Protein AF-A0A535C9W7-F1 (afdb_monomer_lite)

Secondary structure (DSSP, 8-state):
---------S---S-SS-TTTS-GGGGT-----HHHHHHHHHHHHHHHHH---TTTSTT----S----S-----TT-HHHHHHHHHHHHHHHHHHHHT-SSGGGS-SSHHHHHHHHHHHHHHHHHHHHHH-------------

Structure (mmCIF, N/CA/C/O backbone):
data_AF-A0A535C9W7-F1
#
_entry.id   AF-A0A535C9W7-F1
#
loop_
_atom_site.group_PDB
_atom_site.id
_atom_site.type_symbol
_atom_site.label_atom_id
_atom_site.label_alt_id
_atom_site.label_comp_id
_atom_site.label_asym_id
_atom_site.label_entity_id
_atom_site.label_seq_id
_atom_site.pdbx_PDB_ins_code
_atom_site.Cartn_x
_atom_site.Cartn_y
_atom_site.Cartn_z
_atom_site.occupancy
_atom_site.B_iso_or_equiv
_atom_site.auth_seq_id
_atom_site.auth_comp_id
_atom_site.auth_asym_id
_atom_site.auth_atom_id
_atom_site.pdbx_PDB_model_num
ATOM 1 N N . ILE A 1 1 ? -18.326 10.996 2.387 1.00 37.66 1 ILE A N 1
ATOM 2 C CA . ILE A 1 1 ? -19.501 10.390 3.067 1.00 37.66 1 ILE A CA 1
ATOM 3 C C . ILE A 1 1 ? -19.443 10.809 4.534 1.00 37.66 1 ILE A C 1
ATOM 5 O O . ILE A 1 1 ? -18.446 10.509 5.173 1.00 37.66 1 ILE A O 1
ATOM 9 N N . ALA A 1 2 ? -20.440 11.536 5.045 1.00 30.97 2 ALA A N 1
ATOM 10 C CA . ALA A 1 2 ? -20.542 11.925 6.459 1.00 30.97 2 ALA A CA 1
ATOM 11 C C . ALA A 1 2 ? -21.648 11.094 7.135 1.00 30.97 2 ALA A C 1
ATOM 13 O O . ALA A 1 2 ? -22.688 10.872 6.514 1.00 30.97 2 ALA A O 1
ATOM 14 N N . ARG A 1 3 ? -21.437 10.594 8.365 1.00 50.47 3 ARG A N 1
ATOM 15 C CA . ARG A 1 3 ? -22.425 9.761 9.085 1.00 50.47 3 ARG A CA 1
ATOM 16 C C . ARG A 1 3 ? -23.034 10.507 10.274 1.00 50.47 3 ARG A C 1
ATOM 18 O O . ARG A 1 3 ? -22.319 11.121 11.058 1.00 50.47 3 ARG A O 1
ATOM 25 N N . TYR A 1 4 ? -24.358 10.394 10.393 1.00 42.66 4 TYR A N 1
ATOM 26 C CA . TYR A 1 4 ? -25.166 10.838 11.531 1.00 42.66 4 TYR A CA 1
ATOM 27 C C . TYR A 1 4 ? -24.961 9.923 12.749 1.00 42.66 4 TYR A C 1
ATOM 29 O O . TYR A 1 4 ? -24.987 8.699 12.624 1.00 42.66 4 TYR A O 1
ATOM 37 N N . PHE A 1 5 ? -24.799 10.534 13.923 1.00 46.47 5 PHE A N 1
ATOM 38 C CA . PHE A 1 5 ? -24.665 9.874 15.223 1.00 46.47 5 PHE A CA 1
ATOM 39 C C . PHE A 1 5 ? -26.041 9.493 15.802 1.00 46.47 5 PHE A C 1
ATOM 41 O O . PHE A 1 5 ? -26.980 10.284 15.719 1.00 46.47 5 PHE A O 1
ATOM 48 N N . LYS A 1 6 ? -26.160 8.304 16.414 1.00 39.62 6 LYS A N 1
ATOM 49 C CA . LYS A 1 6 ? -27.340 7.877 17.188 1.00 39.62 6 LYS A CA 1
ATOM 50 C C . LYS A 1 6 ? -26.924 7.556 18.634 1.00 39.62 6 LYS A C 1
ATOM 52 O O . LYS A 1 6 ? -26.119 6.650 18.825 1.00 39.62 6 LYS A O 1
ATOM 57 N N . PRO A 1 7 ? -27.448 8.259 19.652 1.00 38.94 7 PRO A N 1
ATOM 58 C CA . PRO A 1 7 ? -27.140 7.972 21.052 1.00 38.94 7 PRO A CA 1
ATOM 59 C C . PRO A 1 7 ? -27.985 6.802 21.586 1.00 38.94 7 PRO A C 1
ATOM 61 O O . PRO A 1 7 ? -29.189 6.757 21.341 1.00 38.94 7 PRO A O 1
ATOM 64 N N . GLY A 1 8 ? -27.372 5.884 22.349 1.00 44.59 8 GLY A N 1
ATOM 65 C CA . GLY A 1 8 ? -28.099 4.907 23.182 1.00 44.59 8 GLY A CA 1
ATOM 66 C C . GLY A 1 8 ? -27.735 3.423 23.036 1.00 44.59 8 GLY A C 1
ATOM 67 O O . GLY A 1 8 ? -28.338 2.602 23.719 1.00 44.59 8 GLY A O 1
ATOM 68 N N . GLN A 1 9 ? -26.765 3.047 22.200 1.00 46.19 9 GLN A N 1
ATOM 69 C CA . GLN A 1 9 ? -26.314 1.654 22.074 1.00 46.19 9 GLN A CA 1
ATOM 70 C C . GLN A 1 9 ? -24.987 1.447 22.817 1.00 46.19 9 GLN A C 1
ATOM 72 O O . GLN A 1 9 ? -23.969 2.042 22.472 1.00 46.19 9 GLN A O 1
ATOM 77 N N . ALA A 1 10 ? -24.991 0.604 23.855 1.00 45.53 10 ALA A N 1
ATOM 78 C CA . ALA A 1 10 ? -23.822 0.343 24.706 1.00 45.53 10 ALA A CA 1
ATOM 79 C C . ALA A 1 10 ? -22.752 -0.554 24.046 1.00 45.53 10 ALA A C 1
ATOM 81 O O . ALA A 1 10 ? -21.660 -0.700 24.591 1.00 45.53 10 ALA A O 1
ATOM 82 N N . LYS A 1 11 ? -23.039 -1.127 22.869 1.00 44.16 11 LYS A N 1
ATOM 83 C CA . LYS A 1 11 ? -22.068 -1.752 21.959 1.00 44.16 11 LYS A CA 1
ATOM 84 C C . LYS A 1 11 ? -22.559 -1.587 20.525 1.00 44.16 11 LYS A C 1
ATOM 86 O O . LYS A 1 11 ? -23.370 -2.371 20.048 1.00 44.16 11 LYS A O 1
ATOM 91 N N . ASP A 1 12 ? -22.042 -0.564 19.863 1.00 37.88 12 ASP A N 1
ATOM 92 C CA . ASP A 1 12 ? -22.335 -0.237 18.469 1.00 37.88 12 ASP A CA 1
ATOM 93 C C . ASP A 1 12 ? -21.010 -0.229 17.702 1.00 37.88 12 ASP A C 1
ATOM 95 O O . ASP A 1 12 ? -20.447 0.812 17.372 1.00 37.88 12 ASP A O 1
ATOM 99 N N . THR A 1 13 ? -20.390 -1.399 17.542 1.00 42.81 13 THR A N 1
ATOM 100 C CA . THR A 1 13 ? -19.204 -1.528 16.685 1.00 42.81 13 THR A CA 1
ATOM 101 C C . THR A 1 13 ? -19.072 -2.966 16.195 1.00 42.81 13 THR A C 1
ATOM 103 O O . THR A 1 13 ? -18.255 -3.744 16.677 1.00 42.81 13 THR A O 1
ATOM 106 N N . VAL A 1 14 ? -19.855 -3.332 15.175 1.00 44.25 14 VAL A N 1
ATOM 107 C CA . VAL A 1 14 ? -19.260 -4.162 14.115 1.00 44.25 14 VAL A CA 1
ATOM 108 C C . VAL A 1 14 ? -18.004 -3.396 13.715 1.00 44.25 14 VAL A C 1
ATOM 110 O O . VAL A 1 14 ? -18.140 -2.214 13.396 1.00 44.25 14 VAL A O 1
ATOM 113 N N . ALA A 1 15 ? -16.821 -3.998 13.878 1.00 51.19 15 ALA A N 1
ATOM 114 C CA . ALA A 1 15 ? -15.526 -3.363 13.632 1.00 51.19 15 ALA A CA 1
ATOM 115 C C . ALA A 1 15 ? -15.647 -2.400 12.442 1.00 51.19 15 ALA A C 1
ATOM 117 O O . ALA A 1 15 ? -15.982 -2.820 11.337 1.00 51.19 15 ALA A O 1
ATOM 118 N N . LEU A 1 16 ? -15.533 -1.096 12.711 1.00 53.59 16 LEU A N 1
ATOM 119 C CA . LEU A 1 16 ? -15.812 -0.015 11.763 1.00 53.59 16 LEU A CA 1
ATOM 120 C C . LEU A 1 16 ? -14.664 0.033 10.739 1.00 53.59 16 LEU A C 1
ATOM 122 O O . LEU A 1 16 ? -13.817 0.917 10.769 1.00 53.59 16 LEU A O 1
ATOM 126 N N . GLY A 1 17 ? -14.595 -0.972 9.870 1.00 61.47 17 GLY A N 1
ATOM 127 C CA . GLY A 1 17 ? -13.542 -1.151 8.882 1.00 61.47 17 GLY A CA 1
ATOM 128 C C . GLY A 1 17 ? -13.731 -2.440 8.085 1.00 61.47 17 GLY A C 1
ATOM 129 O O . GLY A 1 17 ? -14.261 -3.422 8.599 1.00 61.47 17 GLY A O 1
ATOM 130 N N . SER A 1 18 ? -13.303 -2.443 6.822 1.00 74.31 18 SER A N 1
ATOM 131 C CA . SER A 1 18 ? -13.196 -3.676 6.035 1.00 74.31 18 SER A CA 1
ATOM 132 C C . SER A 1 18 ? -12.061 -4.527 6.630 1.00 74.31 18 SER A C 1
ATOM 134 O O . SER A 1 18 ? -10.926 -4.035 6.669 1.00 74.31 18 SER A O 1
ATOM 136 N N . PRO A 1 19 ? -12.324 -5.752 7.134 1.00 84.25 19 PRO A N 1
ATOM 137 C CA . PRO A 1 19 ? -11.310 -6.579 7.787 1.00 84.25 19 PRO A CA 1
ATOM 138 C C . PRO A 1 19 ? -10.058 -6.737 6.922 1.00 84.25 19 PRO A C 1
ATOM 140 O O . PRO A 1 19 ? -10.162 -6.937 5.718 1.00 84.25 19 PRO A O 1
ATOM 143 N N . GLY A 1 20 ? -8.876 -6.581 7.518 1.00 89.94 20 GLY A N 1
ATOM 144 C CA . GLY A 1 20 ? -7.590 -6.642 6.808 1.00 89.94 20 GLY A CA 1
ATOM 145 C C . GLY A 1 20 ? -7.228 -5.418 5.954 1.00 89.94 20 GLY A C 1
ATOM 146 O O . GLY A 1 20 ? -6.045 -5.184 5.731 1.00 89.94 20 GLY A O 1
ATOM 147 N N . TYR A 1 21 ? -8.202 -4.603 5.537 1.00 94.06 21 TYR A N 1
ATOM 148 C CA . TYR A 1 21 ? -7.952 -3.319 4.868 1.00 94.06 21 TYR A CA 1
ATOM 149 C C . TYR A 1 21 ? -7.822 -2.166 5.861 1.00 94.06 21 TYR A C 1
ATOM 151 O O . TYR A 1 21 ? -7.000 -1.280 5.664 1.00 94.06 21 TYR A O 1
ATOM 159 N N . ALA A 1 22 ? -8.630 -2.162 6.923 1.00 92.00 22 ALA A N 1
ATOM 160 C CA . ALA A 1 22 ? -8.541 -1.139 7.957 1.00 92.00 22 ALA A CA 1
ATOM 161 C C . ALA A 1 22 ? -7.234 -1.272 8.748 1.00 92.00 22 ALA A C 1
ATOM 163 O O . ALA A 1 22 ? -6.801 -2.383 9.073 1.00 92.00 22 ALA A O 1
ATOM 164 N N . ALA A 1 23 ? -6.636 -0.135 9.098 1.00 92.25 23 ALA A N 1
ATOM 165 C CA . ALA A 1 23 ? -5.413 -0.097 9.881 1.00 92.25 23 ALA A CA 1
ATOM 166 C C . ALA A 1 23 ? -5.647 -0.650 11.303 1.00 92.25 23 ALA A C 1
ATOM 168 O O . ALA A 1 23 ? -6.727 -0.447 11.866 1.00 92.25 23 ALA A O 1
ATOM 169 N N . PRO A 1 24 ? -4.656 -1.318 11.924 1.00 90.69 24 PRO A N 1
ATOM 170 C CA . PRO A 1 24 ? -4.806 -1.963 13.233 1.00 90.69 24 PRO A CA 1
ATOM 171 C C . PRO A 1 24 ? -5.343 -1.035 14.332 1.00 90.69 24 PRO A C 1
ATOM 173 O O . PRO A 1 24 ? -6.165 -1.438 15.154 1.00 90.69 24 PRO A O 1
ATOM 176 N N . GLU A 1 25 ? -4.925 0.230 14.335 1.00 88.12 25 GLU A N 1
ATOM 177 C CA . GLU A 1 25 ? -5.359 1.226 15.314 1.00 88.12 25 GLU A CA 1
ATOM 178 C C . GLU A 1 25 ? -6.857 1.578 15.221 1.00 88.12 25 GLU A C 1
ATOM 180 O O . GLU A 1 25 ? -7.450 2.002 16.218 1.00 88.12 25 GLU A O 1
ATOM 185 N N . GLN A 1 26 ? -7.492 1.347 14.066 1.00 85.31 26 GLN A N 1
ATOM 186 C CA .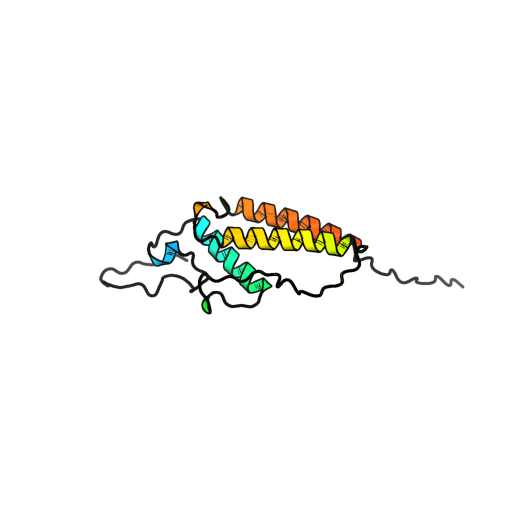 GLN A 1 26 ? -8.916 1.627 13.841 1.00 85.31 26 GLN A CA 1
ATOM 187 C C . GLN A 1 26 ? -9.841 0.602 14.516 1.00 85.31 26 GLN A C 1
ATOM 189 O O . GLN A 1 26 ? -11.0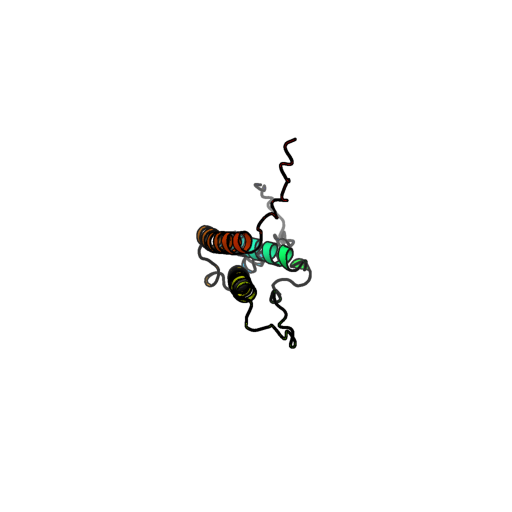28 0.868 14.689 1.00 85.31 26 GLN A O 1
ATOM 194 N N . TYR A 1 27 ? -9.313 -0.547 14.956 1.00 80.69 27 TYR A N 1
ATOM 195 C CA . TYR A 1 27 ? -10.093 -1.579 15.653 1.00 80.69 27 TYR A CA 1
ATOM 196 C C . TYR A 1 27 ? -10.363 -1.246 17.130 1.00 80.69 27 TYR A C 1
ATOM 198 O O . TYR A 1 27 ? -11.174 -1.918 17.763 1.00 80.69 27 TYR A O 1
ATOM 206 N N . GLY A 1 28 ? -9.708 -0.219 17.690 1.00 71.31 28 GLY A N 1
ATOM 207 C CA . GLY A 1 28 ? -9.890 0.200 19.088 1.00 71.31 28 GLY A CA 1
ATOM 208 C C . GLY A 1 28 ? -10.219 1.682 19.286 1.00 71.31 28 GLY A C 1
ATOM 209 O O . GLY A 1 28 ? -10.804 2.042 20.306 1.00 71.31 28 GLY A O 1
ATOM 210 N N . LYS A 1 29 ? -9.856 2.557 18.338 1.00 62.22 29 LYS A N 1
ATOM 211 C CA . LYS A 1 29 ? -10.141 3.999 18.394 1.00 62.22 29 LYS A CA 1
ATOM 212 C C . LYS A 1 29 ? -10.678 4.477 17.046 1.00 62.22 29 LYS A C 1
ATOM 214 O O . LYS A 1 29 ? -10.096 4.199 16.007 1.00 62.22 29 LYS A O 1
ATOM 219 N N . ALA A 1 30 ? -11.769 5.240 17.069 1.00 55.97 30 ALA A N 1
ATOM 220 C CA . ALA A 1 30 ? -12.481 5.683 15.866 1.00 55.97 30 ALA A CA 1
ATOM 221 C C . ALA A 1 30 ? -11.823 6.862 15.119 1.00 55.97 30 ALA A C 1
ATOM 223 O O . ALA A 1 30 ? -12.385 7.350 14.140 1.00 55.97 30 ALA A O 1
ATOM 224 N N . GLN A 1 31 ? -10.675 7.372 15.577 1.00 61.97 31 GLN A N 1
ATOM 225 C CA . GLN A 1 31 ? -10.065 8.544 14.954 1.00 61.97 31 GLN A CA 1
ATOM 226 C C . GLN A 1 31 ? -9.156 8.127 13.794 1.00 61.97 31 GLN A C 1
ATOM 228 O O . GLN A 1 31 ? -8.052 7.624 13.995 1.00 61.97 31 GLN A O 1
ATOM 233 N N . THR A 1 32 ? -9.637 8.354 12.573 1.00 66.06 32 THR A N 1
ATOM 234 C CA . THR A 1 32 ? -8.873 8.147 11.341 1.00 66.06 32 THR A CA 1
ATOM 235 C C . THR A 1 32 ? -7.697 9.117 11.286 1.00 66.06 32 THR A C 1
ATOM 237 O O . THR A 1 32 ? -7.859 10.323 11.479 1.00 66.06 32 THR A O 1
ATOM 240 N N . THR A 1 33 ? -6.507 8.586 11.019 1.00 83.25 33 THR A N 1
ATOM 241 C CA . THR A 1 33 ? -5.298 9.378 10.777 1.00 83.25 33 THR A CA 1
ATOM 242 C C . THR A 1 33 ? -4.904 9.259 9.304 1.00 83.25 33 THR A C 1
ATOM 244 O O . THR A 1 33 ? -5.198 8.232 8.692 1.00 83.25 33 THR A O 1
ATOM 247 N N . PRO A 1 34 ? -4.174 10.231 8.726 1.00 90.75 34 PRO A N 1
ATOM 248 C CA . PRO A 1 34 ? -3.646 10.096 7.365 1.00 90.75 34 PRO A CA 1
ATOM 249 C C . PRO A 1 34 ? -2.825 8.812 7.149 1.00 90.75 34 PRO A C 1
ATOM 251 O O . PRO A 1 34 ? -2.825 8.236 6.066 1.00 90.75 34 PRO A O 1
ATOM 254 N N . ARG A 1 35 ? -2.156 8.309 8.196 1.00 94.44 35 ARG A N 1
ATOM 255 C CA . ARG A 1 35 ? -1.378 7.061 8.141 1.00 94.44 35 ARG A CA 1
ATOM 256 C C . ARG A 1 35 ? -2.242 5.793 8.156 1.00 94.44 35 ARG A C 1
ATOM 258 O O . ARG A 1 35 ? -1.748 4.735 7.768 1.00 94.44 35 ARG A O 1
ATOM 265 N N . ALA A 1 36 ? -3.508 5.878 8.565 1.00 92.44 36 ALA A N 1
ATOM 266 C CA . ALA A 1 36 ? -4.469 4.784 8.424 1.00 92.44 36 ALA A CA 1
ATOM 267 C C . ALA A 1 36 ? -4.922 4.618 6.959 1.00 92.44 36 ALA A C 1
ATOM 269 O O . ALA A 1 36 ? -5.044 3.493 6.470 1.00 92.44 36 ALA A O 1
ATOM 270 N N . ASP A 1 37 ? -5.077 5.726 6.226 1.00 93.81 37 ASP A N 1
ATOM 271 C CA . ASP A 1 37 ? -5.374 5.689 4.787 1.00 93.81 37 ASP A CA 1
ATOM 272 C C . ASP A 1 37 ? -4.199 5.101 3.989 1.00 93.81 37 ASP A C 1
ATOM 274 O O . ASP A 1 37 ? -4.405 4.318 3.062 1.00 93.81 37 ASP A O 1
ATOM 278 N N . ILE A 1 38 ? -2.956 5.400 4.392 1.00 97.56 38 ILE A N 1
ATOM 279 C CA . ILE A 1 38 ? -1.744 4.808 3.796 1.00 97.56 38 ILE A CA 1
ATOM 280 C C . ILE A 1 38 ? -1.729 3.286 3.966 1.00 97.56 38 ILE A C 1
ATOM 282 O O . ILE A 1 38 ? -1.432 2.570 3.009 1.00 97.56 38 ILE A O 1
ATOM 286 N N . TYR A 1 39 ? -2.087 2.785 5.150 1.00 96.38 39 TYR A N 1
ATOM 287 C CA . TYR A 1 39 ? -2.209 1.347 5.386 1.00 96.38 39 TYR A CA 1
ATOM 288 C C . TYR A 1 39 ? -3.260 0.716 4.471 1.00 96.38 39 TYR A C 1
ATOM 290 O O . TYR A 1 39 ? -2.982 -0.265 3.780 1.00 96.38 39 TYR A O 1
ATOM 298 N N . SER A 1 40 ? -4.444 1.328 4.412 1.00 95.50 40 SER A N 1
ATOM 299 C CA . SER A 1 40 ? -5.558 0.842 3.593 1.00 95.50 40 SER A CA 1
ATOM 300 C C . SER A 1 40 ? -5.186 0.792 2.109 1.00 95.50 40 SER A C 1
ATOM 302 O O . SER A 1 40 ? -5.480 -0.186 1.421 1.00 95.50 40 SER A O 1
ATOM 304 N N . LEU A 1 41 ? -4.469 1.807 1.616 1.00 97.12 41 LEU A N 1
ATOM 305 C CA . LEU A 1 41 ? -3.924 1.815 0.261 1.00 97.12 41 LEU A CA 1
ATOM 306 C C . LEU A 1 41 ? -2.897 0.691 0.054 1.00 97.12 41 LEU A C 1
ATOM 308 O O . LEU A 1 41 ? -2.919 0.037 -0.986 1.00 97.12 41 LEU A O 1
ATOM 312 N N . GLY A 1 42 ? -2.028 0.436 1.035 1.00 97.75 42 GLY A N 1
ATOM 313 C CA . GLY A 1 42 ? -1.056 -0.660 0.992 1.00 97.75 42 GLY A CA 1
ATOM 314 C C . GLY A 1 42 ? -1.735 -2.023 0.855 1.00 97.75 42 GLY A C 1
ATOM 315 O O . GLY A 1 42 ? -1.319 -2.835 0.028 1.00 97.75 42 GLY A O 1
ATOM 316 N N . ALA A 1 43 ? -2.830 -2.239 1.590 1.00 97.50 43 ALA A N 1
ATOM 317 C CA . ALA A 1 43 ? -3.627 -3.463 1.515 1.00 97.50 43 ALA A CA 1
ATOM 318 C C . ALA A 1 43 ? -4.286 -3.633 0.138 1.00 97.50 43 ALA A C 1
ATOM 320 O O . ALA A 1 43 ? -4.246 -4.721 -0.435 1.00 97.50 43 ALA A O 1
ATOM 321 N N . VAL A 1 44 ? -4.826 -2.553 -0.440 1.00 96.88 44 VAL A N 1
ATOM 322 C CA . VAL A 1 44 ? -5.380 -2.567 -1.805 1.00 96.88 44 VAL A CA 1
ATOM 323 C C . VAL A 1 44 ? -4.300 -2.872 -2.841 1.00 96.88 44 VAL A C 1
ATOM 325 O O . VAL A 1 44 ? -4.511 -3.716 -3.706 1.00 96.88 44 VAL A O 1
ATOM 328 N N . LEU A 1 45 ? -3.133 -2.228 -2.765 1.00 96.94 45 LEU A N 1
ATOM 329 C CA . LEU A 1 45 ? -2.034 -2.488 -3.699 1.00 96.94 45 LEU A CA 1
ATOM 330 C C . LEU A 1 45 ? -1.542 -3.935 -3.602 1.00 96.94 45 LEU A C 1
ATOM 332 O O . LEU A 1 45 ? -1.308 -4.573 -4.626 1.00 96.94 45 LEU A O 1
ATOM 336 N N . HIS A 1 46 ? -1.431 -4.475 -2.389 1.00 96.69 46 HIS A N 1
ATOM 337 C CA . HIS A 1 46 ? -1.074 -5.877 -2.185 1.00 96.69 46 HIS A CA 1
ATOM 338 C C . HIS A 1 46 ? -2.123 -6.829 -2.775 1.00 96.69 46 HIS A C 1
ATOM 340 O O . HIS A 1 46 ? -1.754 -7.739 -3.522 1.00 96.69 46 HIS A O 1
ATOM 346 N N . GLN A 1 47 ? -3.416 -6.571 -2.543 1.00 96.25 47 GLN A N 1
ATOM 347 C CA . GLN A 1 47 ? -4.515 -7.311 -3.174 1.00 96.25 47 GLN A CA 1
ATOM 348 C C . GLN A 1 47 ? -4.408 -7.276 -4.699 1.00 96.25 47 GLN A C 1
ATOM 350 O O . GLN A 1 47 ? -4.520 -8.309 -5.349 1.00 96.25 47 GLN A O 1
ATOM 355 N N . LEU A 1 48 ? -4.191 -6.102 -5.294 1.00 96.00 48 LEU A N 1
ATOM 356 C CA . LEU A 1 48 ? -4.123 -5.958 -6.750 1.00 96.00 48 LEU A CA 1
ATOM 357 C C . LEU A 1 48 ? -2.958 -6.745 -7.363 1.00 96.00 48 LEU A C 1
ATOM 359 O O . LEU A 1 48 ? -3.076 -7.233 -8.484 1.00 96.00 48 LEU A O 1
ATOM 363 N N . LEU A 1 49 ? -1.847 -6.880 -6.637 1.00 93.12 49 LEU A N 1
ATOM 364 C CA . LEU A 1 49 ? -0.648 -7.567 -7.121 1.00 93.12 49 LEU A CA 1
ATOM 365 C C . LEU A 1 49 ? -0.648 -9.069 -6.833 1.00 93.12 49 LEU A C 1
ATOM 367 O O . LEU A 1 49 ? -0.019 -9.825 -7.568 1.00 93.12 49 LEU A O 1
ATOM 371 N N . THR A 1 50 ? -1.318 -9.510 -5.767 1.00 92.44 50 THR A N 1
ATOM 372 C CA . THR A 1 50 ? -1.304 -10.918 -5.337 1.00 92.44 50 THR A CA 1
ATOM 373 C C . THR A 1 50 ? -2.627 -11.633 -5.526 1.00 92.44 50 THR A C 1
ATOM 375 O O . THR A 1 50 ? -2.659 -12.857 -5.433 1.00 92.44 50 THR A O 1
ATOM 378 N N . THR A 1 51 ? -3.707 -10.896 -5.788 1.00 93.94 51 THR A N 1
ATOM 379 C CA . THR A 1 51 ? -5.101 -11.363 -5.835 1.00 93.94 51 THR A CA 1
ATOM 380 C C . THR A 1 51 ? -5.627 -11.982 -4.529 1.00 93.94 51 THR A C 1
ATOM 382 O O . THR A 1 51 ? -6.693 -12.591 -4.544 1.00 93.94 51 THR A O 1
ATOM 385 N N . ARG A 1 52 ? -4.921 -11.820 -3.397 1.00 93.12 52 ARG A N 1
ATOM 386 C CA . ARG A 1 52 ? -5.247 -12.438 -2.095 1.00 93.12 52 ARG A CA 1
ATOM 387 C C . ARG A 1 52 ? -5.943 -11.483 -1.141 1.00 93.12 52 ARG A C 1
ATOM 389 O O . ARG A 1 52 ? -5.297 -10.556 -0.646 1.00 93.12 52 ARG A O 1
ATOM 396 N N . ASP A 1 53 ? -7.217 -11.748 -0.860 1.00 93.81 53 ASP A N 1
ATOM 397 C CA . ASP A 1 53 ? -8.065 -10.836 -0.095 1.00 93.81 53 ASP A CA 1
ATOM 398 C C . ASP A 1 53 ? -7.504 -10.627 1.329 1.00 93.81 53 ASP A C 1
ATOM 400 O O . ASP A 1 53 ? -7.413 -11.587 2.103 1.00 93.81 53 ASP A O 1
ATOM 404 N N . PRO A 1 54 ? -7.135 -9.387 1.717 1.00 94.50 54 PRO A N 1
ATOM 405 C CA . PRO A 1 54 ? -6.660 -9.075 3.062 1.00 94.50 54 PRO A CA 1
ATOM 406 C C . PRO A 1 54 ? -7.622 -9.503 4.177 1.00 94.50 54 PRO A C 1
ATOM 408 O O . PRO A 1 54 ? -7.184 -9.716 5.308 1.00 94.50 54 PRO A O 1
ATOM 411 N N . SER A 1 55 ? -8.919 -9.638 3.889 1.00 91.12 55 SER A N 1
ATOM 412 C CA . SER A 1 55 ? -9.926 -10.074 4.857 1.00 91.12 55 SER A CA 1
ATOM 413 C C . SER A 1 55 ? -9.847 -11.564 5.204 1.00 91.12 55 SER A C 1
ATOM 415 O O . SER A 1 55 ? -10.257 -11.937 6.305 1.00 91.12 55 SER A O 1
ATOM 417 N N . GLU A 1 56 ? -9.271 -12.404 4.337 1.00 91.56 56 GLU A N 1
ATOM 418 C CA . GLU A 1 56 ? -9.082 -13.839 4.602 1.00 91.56 56 GLU A CA 1
ATOM 419 C C . GLU A 1 56 ? -8.015 -14.084 5.676 1.00 91.56 56 GLU A C 1
ATOM 421 O O . GLU A 1 56 ? -8.124 -15.010 6.483 1.00 91.56 56 GLU A O 1
ATOM 426 N N . ALA A 1 57 ? -6.984 -13.236 5.713 1.00 90.69 57 ALA A N 1
ATOM 427 C CA . ALA A 1 57 ? -5.912 -13.295 6.699 1.00 90.69 57 ALA A CA 1
ATOM 428 C C . ALA A 1 57 ? -5.495 -11.879 7.151 1.00 90.69 57 ALA A C 1
ATOM 430 O O . ALA A 1 57 ? -4.419 -11.400 6.775 1.00 90.69 57 ALA A O 1
ATOM 431 N N . PRO A 1 58 ? -6.306 -11.204 7.993 1.00 90.44 58 PRO A N 1
ATOM 432 C CA . PRO A 1 58 ? -6.045 -9.829 8.408 1.00 90.44 58 PRO A CA 1
ATOM 433 C C . PRO A 1 58 ? -4.650 -9.651 9.008 1.00 90.44 58 PRO A C 1
ATOM 435 O O . PRO A 1 58 ? -4.190 -10.473 9.806 1.00 90.44 58 PRO A O 1
ATOM 438 N N . PHE A 1 59 ? -3.985 -8.557 8.629 1.00 91.69 59 PHE A N 1
ATOM 439 C CA . PHE A 1 59 ? -2.625 -8.198 9.058 1.00 91.69 59 PHE A CA 1
ATOM 440 C C . PHE A 1 59 ? -1.517 -9.164 8.602 1.00 91.69 59 PHE A C 1
ATOM 442 O O . PHE A 1 59 ? -0.364 -9.006 9.005 1.00 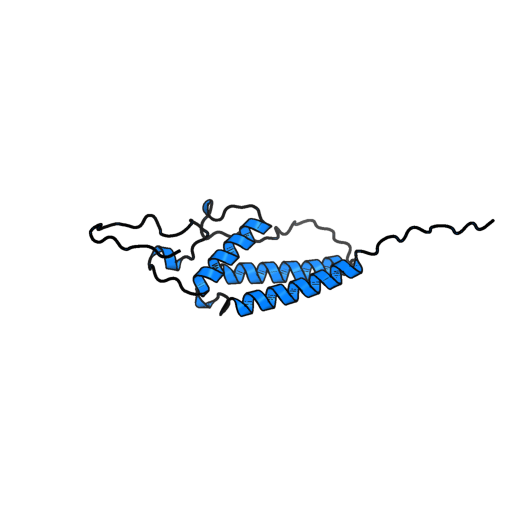91.69 59 PHE A O 1
ATOM 449 N N . ARG A 1 60 ? -1.827 -10.161 7.762 1.00 92.25 60 ARG A N 1
ATOM 450 C CA . ARG A 1 60 ? -0.855 -11.137 7.255 1.00 92.25 60 ARG A CA 1
ATOM 451 C C . ARG A 1 60 ? -0.654 -10.960 5.758 1.00 92.25 60 ARG A C 1
ATOM 453 O O . ARG A 1 60 ? -1.354 -11.548 4.943 1.00 92.25 60 ARG A O 1
ATOM 460 N N . PHE A 1 61 ? 0.374 -10.199 5.405 1.00 91.88 61 PHE A N 1
ATOM 461 C CA . PHE A 1 61 ? 0.748 -9.959 4.016 1.00 91.88 61 PHE A CA 1
ATOM 462 C C . PHE A 1 61 ? 1.985 -10.774 3.656 1.00 91.88 61 PHE A C 1
ATOM 464 O O . PHE A 1 61 ? 3.050 -10.627 4.256 1.00 91.88 61 PHE A O 1
ATOM 471 N N . LEU A 1 62 ? 1.839 -11.663 2.677 1.00 88.69 62 LEU A N 1
ATOM 472 C CA . LEU A 1 62 ? 2.949 -12.465 2.170 1.00 88.69 62 LEU A CA 1
ATOM 473 C C . LEU A 1 62 ? 3.818 -11.632 1.208 1.00 88.69 62 LEU A C 1
ATOM 475 O O . LEU A 1 62 ? 3.270 -10.777 0.506 1.00 88.69 62 LEU A O 1
ATOM 479 N N . PRO A 1 63 ? 5.140 -11.886 1.129 1.00 85.75 63 PRO A N 1
ATOM 480 C CA . PRO A 1 63 ? 6.007 -11.240 0.143 1.00 85.75 63 PRO A CA 1
ATOM 481 C C . PRO A 1 63 ? 5.477 -11.423 -1.286 1.00 85.75 63 PRO A C 1
ATOM 483 O O . PRO A 1 63 ? 4.951 -12.493 -1.606 1.00 85.75 63 PRO A O 1
ATOM 486 N N . LEU A 1 64 ? 5.627 -10.408 -2.148 1.00 84.69 64 LEU A N 1
ATOM 487 C CA . LEU A 1 64 ? 5.145 -10.488 -3.536 1.00 84.69 64 LEU A CA 1
ATOM 488 C C . LEU A 1 64 ? 5.972 -11.499 -4.350 1.00 84.69 64 LEU A C 1
ATOM 490 O O . LEU A 1 64 ? 5.431 -12.222 -5.182 1.00 84.69 64 LEU A O 1
ATOM 494 N N . ARG A 1 65 ? 7.275 -11.602 -4.071 1.00 79.69 65 ARG A N 1
ATOM 495 C CA . ARG A 1 65 ? 8.181 -12.614 -4.619 1.00 79.69 65 ARG A CA 1
ATOM 496 C C . ARG A 1 65 ? 8.290 -13.817 -3.690 1.00 79.69 65 ARG A C 1
ATOM 498 O O . ARG A 1 65 ? 8.938 -13.772 -2.645 1.00 79.69 65 ARG A O 1
ATOM 505 N N . THR A 1 66 ? 7.774 -14.957 -4.132 1.00 65.50 66 THR A N 1
ATOM 506 C CA . THR A 1 66 ? 8.256 -16.254 -3.651 1.00 65.50 66 THR A CA 1
ATOM 507 C C . THR A 1 66 ? 9.605 -16.512 -4.313 1.00 65.50 66 THR A C 1
ATOM 509 O O . THR A 1 66 ? 9.646 -16.766 -5.515 1.00 65.50 66 THR A O 1
ATOM 512 N N . LYS A 1 67 ? 10.717 -16.410 -3.572 1.00 56.00 67 LYS A N 1
ATOM 513 C CA . LYS A 1 67 ? 12.034 -16.826 -4.083 1.00 56.00 67 LYS A CA 1
ATOM 514 C C . LYS A 1 67 ? 11.919 -18.278 -4.552 1.00 56.00 67 LYS A C 1
ATOM 516 O O . LYS A 1 67 ? 11.824 -19.177 -3.719 1.00 56.00 67 LYS A O 1
ATOM 521 N N . SER A 1 68 ? 11.883 -18.515 -5.861 1.00 49.66 68 SER A N 1
ATOM 522 C CA . SER A 1 68 ? 11.996 -19.870 -6.380 1.00 49.66 68 SER A CA 1
ATOM 523 C C . SER A 1 68 ? 13.444 -20.321 -6.148 1.00 49.66 68 SER A C 1
ATOM 525 O O . SER A 1 68 ? 14.372 -19.576 -6.472 1.00 49.66 68 SER A O 1
ATOM 527 N N . PRO A 1 69 ? 13.690 -21.519 -5.590 1.00 51.62 69 PRO A N 1
ATOM 528 C CA . PRO A 1 69 ? 15.050 -22.040 -5.430 1.00 51.62 69 PRO A CA 1
ATOM 529 C C . PRO A 1 69 ? 15.767 -22.296 -6.765 1.00 51.62 69 PRO A C 1
ATOM 531 O O . PRO A 1 69 ? 16.950 -22.616 -6.771 1.00 51.62 69 PRO A O 1
ATOM 534 N N . GLN A 1 70 ? 15.057 -22.187 -7.892 1.00 43.75 70 GLN A N 1
ATOM 535 C CA . GLN A 1 70 ? 15.549 -22.504 -9.227 1.00 43.75 70 GLN A CA 1
ATOM 536 C C . GLN A 1 70 ? 15.057 -21.467 -10.237 1.00 43.75 70 GLN A C 1
ATOM 538 O O . GLN A 1 70 ? 14.117 -21.696 -10.991 1.00 43.75 70 GLN A O 1
ATOM 543 N N . SER A 1 71 ? 15.695 -20.304 -10.258 1.00 49.19 71 SER A N 1
ATOM 544 C CA . SER A 1 71 ? 15.773 -19.519 -11.485 1.00 49.19 71 SER A CA 1
ATOM 545 C C . SER A 1 71 ? 17.240 -19.500 -11.878 1.00 49.19 71 SER A C 1
ATOM 547 O O . SER A 1 71 ? 18.018 -18.695 -11.371 1.00 49.19 71 SER A O 1
ATOM 549 N N . HIS A 1 72 ? 17.636 -20.438 -12.740 1.00 47.00 72 HIS A N 1
ATOM 550 C CA . HIS A 1 72 ? 18.867 -20.320 -13.514 1.00 47.00 72 HIS A CA 1
ATOM 551 C C . HIS A 1 72 ? 18.694 -19.129 -14.465 1.00 47.00 72 HIS A C 1
ATOM 553 O O . HIS A 1 72 ? 18.306 -19.286 -15.617 1.00 47.00 72 HIS A O 1
ATOM 559 N N . SER A 1 73 ? 18.876 -17.917 -13.948 1.00 52.09 73 SER A N 1
ATOM 560 C CA . SER A 1 73 ? 18.857 -16.693 -14.742 1.00 52.09 73 SER A CA 1
ATOM 561 C C . SER A 1 73 ? 20.229 -16.484 -15.368 1.00 52.09 73 SER A C 1
ATOM 563 O O . SER A 1 73 ? 21.239 -16.419 -14.668 1.00 52.09 73 SER A O 1
ATOM 565 N N . ASP A 1 74 ? 20.234 -16.384 -16.693 1.00 54.66 74 ASP A N 1
ATOM 566 C CA . ASP A 1 74 ? 21.376 -15.990 -17.506 1.00 54.66 74 ASP A CA 1
ATOM 567 C C . ASP A 1 74 ? 21.923 -14.624 -17.015 1.00 54.66 74 ASP A C 1
ATOM 569 O O . ASP A 1 74 ? 21.169 -13.642 -17.005 1.00 54.66 74 ASP A O 1
ATOM 573 N N . PRO A 1 75 ? 23.193 -14.524 -16.571 1.00 54.31 75 PRO A N 1
ATOM 574 C CA . PRO A 1 75 ? 23.769 -13.307 -15.982 1.00 54.31 75 PRO A CA 1
ATOM 575 C C . PRO A 1 75 ? 23.786 -12.069 -16.900 1.00 54.31 75 PRO A C 1
ATOM 577 O O . PRO A 1 75 ? 24.102 -10.974 -16.437 1.00 54.31 75 PRO A O 1
ATOM 580 N N . GLY A 1 76 ? 23.487 -12.220 -18.196 1.00 50.31 76 GLY A N 1
ATOM 581 C CA . GLY A 1 76 ? 23.655 -11.176 -19.213 1.00 50.31 76 GLY A CA 1
ATOM 582 C C . GLY A 1 76 ? 22.458 -10.250 -19.474 1.00 50.31 76 GLY A C 1
ATOM 583 O O . GLY A 1 76 ? 22.617 -9.248 -20.172 1.00 50.31 76 GLY A O 1
ATOM 584 N N . SER A 1 77 ? 21.257 -10.526 -18.952 1.00 58.34 77 SER A N 1
ATOM 585 C CA . SER A 1 77 ? 20.068 -9.712 -19.268 1.00 58.34 77 SER A CA 1
ATOM 586 C C . SER A 1 77 ? 19.927 -8.498 -18.336 1.00 58.34 77 SER A C 1
ATOM 588 O O . SER A 1 77 ? 19.239 -8.548 -17.316 1.00 58.34 77 SER A O 1
ATOM 590 N N . LEU A 1 78 ? 20.548 -7.369 -18.706 1.00 55.59 78 LEU A N 1
ATOM 591 C CA . LEU A 1 78 ? 20.483 -6.080 -17.981 1.00 55.59 78 LEU A CA 1
ATOM 592 C C . LEU A 1 78 ? 19.057 -5.570 -17.701 1.00 55.59 78 LEU A C 1
ATOM 594 O O . LEU A 1 78 ? 18.850 -4.728 -16.832 1.00 55.59 78 LEU A O 1
ATOM 598 N N . SER A 1 79 ? 18.055 -6.046 -18.432 1.00 58.59 79 SER A N 1
ATOM 599 C CA . SER A 1 79 ? 16.670 -5.669 -18.158 1.00 58.59 79 SER A CA 1
ATOM 600 C C . SER A 1 79 ? 16.020 -6.453 -17.041 1.00 58.59 79 SER A C 1
ATOM 602 O O . SER A 1 79 ? 15.242 -5.881 -16.280 1.00 58.59 79 SER A O 1
ATOM 604 N N . MET A 1 80 ? 16.347 -7.743 -16.907 1.00 67.81 80 MET A N 1
ATOM 605 C CA . MET A 1 80 ? 15.829 -8.525 -15.787 1.00 67.81 80 MET A CA 1
ATOM 606 C C . MET A 1 80 ? 16.302 -7.905 -14.471 1.00 67.81 80 MET A C 1
ATOM 608 O O . MET A 1 80 ? 15.489 -7.734 -13.569 1.00 67.81 80 MET A O 1
ATOM 612 N N . SER A 1 81 ? 17.542 -7.403 -14.411 1.00 76.25 81 SER A N 1
ATOM 613 C CA . SER A 1 81 ? 18.044 -6.710 -13.220 1.00 76.25 81 SER A CA 1
ATOM 614 C C . SER A 1 81 ? 17.343 -5.370 -12.941 1.00 76.25 81 SER A C 1
ATOM 616 O O . SER A 1 81 ? 17.047 -5.073 -11.785 1.00 76.25 81 SER A O 1
ATOM 618 N N . MET A 1 82 ? 17.010 -4.564 -13.958 1.00 81.00 82 MET A N 1
ATOM 619 C CA . MET A 1 82 ? 16.262 -3.311 -13.753 1.00 81.00 82 MET A CA 1
ATOM 620 C C . MET A 1 82 ? 14.806 -3.550 -13.331 1.00 81.00 82 MET A C 1
ATOM 622 O O . MET A 1 82 ? 14.301 -2.855 -12.445 1.00 81.00 82 MET A O 1
ATOM 626 N N . VAL A 1 83 ? 14.140 -4.554 -13.910 1.00 83.50 83 VAL A N 1
ATOM 627 C CA . VAL A 1 83 ? 12.810 -4.992 -13.458 1.00 83.50 83 VAL A CA 1
ATOM 628 C C . VAL A 1 83 ? 12.884 -5.503 -12.017 1.00 83.50 83 VAL A C 1
ATOM 630 O O . VAL A 1 83 ? 12.022 -5.171 -11.204 1.00 83.50 83 VAL A O 1
ATOM 633 N N . ASP A 1 84 ? 13.940 -6.234 -11.656 1.00 85.00 84 ASP A N 1
ATOM 634 C CA . ASP A 1 84 ? 14.156 -6.696 -10.284 1.00 85.00 84 ASP A CA 1
ATOM 635 C C . ASP A 1 84 ? 14.316 -5.551 -9.288 1.00 85.00 84 ASP A C 1
ATOM 637 O O . ASP A 1 84 ? 13.718 -5.584 -8.208 1.00 85.00 84 ASP A O 1
ATOM 641 N N . VAL A 1 85 ? 15.053 -4.504 -9.662 1.00 88.06 85 VAL A N 1
ATOM 642 C CA . VAL A 1 85 ? 15.174 -3.278 -8.864 1.00 88.06 85 VAL A CA 1
ATOM 643 C C . VAL A 1 85 ? 13.813 -2.605 -8.682 1.00 88.06 85 VAL A C 1
ATOM 645 O O . VAL A 1 85 ? 13.485 -2.196 -7.564 1.00 88.06 85 VAL A O 1
ATOM 648 N N . LEU A 1 86 ? 13.011 -2.505 -9.748 1.00 90.75 86 LEU A N 1
ATOM 649 C CA . LEU A 1 86 ? 11.677 -1.903 -9.702 1.00 90.75 86 LEU A CA 1
ATOM 650 C C . LEU A 1 86 ? 10.748 -2.669 -8.755 1.00 90.75 86 LEU A C 1
ATOM 652 O O . LEU A 1 86 ? 10.171 -2.073 -7.846 1.00 90.75 86 LEU A O 1
ATOM 656 N N . VAL A 1 87 ? 10.648 -3.989 -8.914 1.00 89.94 87 VAL A N 1
ATOM 657 C CA . VAL A 1 87 ? 9.775 -4.807 -8.062 1.00 89.94 87 VAL A CA 1
ATOM 658 C C . VAL A 1 87 ? 10.258 -4.788 -6.612 1.00 89.94 87 VAL A C 1
ATOM 660 O O . VAL A 1 87 ? 9.444 -4.615 -5.714 1.00 89.94 87 VAL A O 1
ATOM 663 N N . SER A 1 88 ? 11.570 -4.856 -6.364 1.00 90.75 88 SER A N 1
ATOM 664 C CA . SER A 1 88 ? 12.122 -4.788 -5.000 1.00 90.75 88 SER A CA 1
ATOM 665 C C . SER A 1 88 ? 11.868 -3.435 -4.319 1.00 90.75 88 SER A C 1
ATOM 667 O O . SER A 1 88 ? 11.822 -3.342 -3.091 1.00 90.75 88 SER A O 1
ATOM 669 N N . LYS A 1 89 ? 11.761 -2.342 -5.087 1.00 94.25 89 LYS A N 1
ATOM 670 C CA . LYS A 1 89 ? 11.350 -1.028 -4.564 1.00 94.25 89 LYS A CA 1
ATOM 671 C C . LYS A 1 89 ? 9.861 -1.014 -4.230 1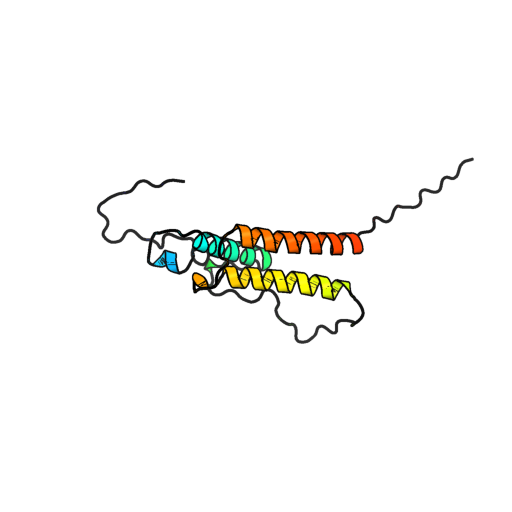.00 94.25 89 LYS A C 1
ATOM 673 O O . LYS A 1 89 ? 9.505 -0.585 -3.136 1.00 94.25 89 LYS A O 1
ATOM 678 N N . LEU A 1 90 ? 9.023 -1.530 -5.128 1.00 95.25 90 LEU A N 1
ATOM 679 C CA . LEU A 1 90 ? 7.577 -1.601 -4.930 1.00 95.25 90 LEU A CA 1
ATOM 680 C C . LEU A 1 90 ? 7.206 -2.472 -3.722 1.00 95.25 90 LEU A C 1
ATOM 682 O O . LEU A 1 90 ? 6.413 -2.050 -2.888 1.00 95.25 90 LEU A O 1
ATOM 686 N N . GLU A 1 91 ? 7.830 -3.643 -3.583 1.00 94.62 91 GLU A N 1
ATOM 687 C CA . GLU A 1 91 ? 7.652 -4.537 -2.433 1.00 94.62 91 GLU A CA 1
ATOM 688 C C . GLU A 1 91 ? 7.962 -3.842 -1.111 1.00 94.62 91 GLU A C 1
ATOM 690 O O . GLU A 1 91 ? 7.174 -3.920 -0.173 1.00 94.62 91 GLU A O 1
ATOM 695 N N . ARG A 1 92 ? 9.098 -3.138 -1.034 1.00 95.94 92 ARG A N 1
ATOM 696 C CA . ARG A 1 92 ? 9.497 -2.419 0.182 1.00 95.94 92 ARG A CA 1
ATOM 697 C C . ARG A 1 92 ? 8.560 -1.266 0.511 1.00 95.94 92 ARG A C 1
ATOM 699 O O . ARG A 1 92 ? 8.289 -1.045 1.687 1.00 95.94 92 ARG A O 1
ATOM 706 N N . LEU A 1 93 ? 8.074 -0.547 -0.501 1.00 97.81 93 LEU A N 1
ATOM 707 C CA . LEU A 1 93 ? 7.094 0.516 -0.301 1.00 97.81 93 LEU A CA 1
ATOM 708 C C . LEU A 1 93 ? 5.776 -0.054 0.236 1.00 97.81 93 LEU A C 1
ATOM 710 O O . LEU A 1 93 ? 5.274 0.424 1.244 1.00 97.81 93 LEU A O 1
ATOM 714 N N . ILE A 1 94 ? 5.242 -1.105 -0.387 1.00 97.69 94 ILE A N 1
ATOM 715 C CA . ILE A 1 94 ? 3.998 -1.740 0.071 1.00 97.69 94 ILE A CA 1
ATOM 716 C C . ILE A 1 94 ? 4.172 -2.312 1.484 1.00 97.69 94 ILE A C 1
ATOM 718 O O . ILE A 1 94 ? 3.307 -2.114 2.333 1.00 97.69 94 ILE A O 1
ATOM 722 N N . ALA A 1 95 ? 5.306 -2.958 1.768 1.00 97.00 95 ALA A N 1
ATOM 723 C CA . ALA A 1 95 ? 5.608 -3.470 3.100 1.00 97.00 95 ALA A CA 1
ATOM 724 C C . ALA A 1 95 ? 5.645 -2.354 4.157 1.00 97.00 95 ALA A C 1
ATOM 726 O O . ALA A 1 95 ? 5.060 -2.525 5.223 1.00 97.00 95 ALA A O 1
ATOM 727 N N . SER A 1 96 ? 6.258 -1.199 3.862 1.00 98.00 96 SER A N 1
ATOM 728 C CA . SER A 1 96 ? 6.294 -0.078 4.810 1.00 98.00 96 SER A CA 1
ATOM 729 C C . SER A 1 96 ? 4.919 0.561 5.022 1.00 98.00 96 SER A C 1
ATOM 731 O O . SER A 1 96 ? 4.594 0.959 6.136 1.00 98.00 96 SER A O 1
ATOM 733 N N . MET A 1 97 ? 4.070 0.621 3.991 1.00 98.25 97 MET A N 1
ATOM 734 C CA . MET A 1 97 ? 2.679 1.081 4.121 1.00 98.25 97 MET A CA 1
ATOM 735 C C . MET A 1 97 ? 1.863 0.179 5.058 1.00 98.25 97 MET A C 1
ATOM 737 O O . MET A 1 97 ? 1.014 0.672 5.798 1.00 98.25 97 MET A O 1
ATOM 741 N N . LEU A 1 98 ? 2.159 -1.122 5.056 1.00 97.50 98 LEU A N 1
ATOM 742 C CA . LEU A 1 98 ? 1.490 -2.163 5.839 1.00 97.50 98 LEU A CA 1
ATOM 743 C C . LEU A 1 98 ? 2.094 -2.383 7.238 1.00 97.50 98 LEU A C 1
ATOM 745 O O . LEU A 1 98 ? 1.721 -3.334 7.927 1.00 97.50 98 LEU A O 1
ATOM 749 N N . GLU A 1 99 ? 3.007 -1.516 7.682 1.00 96.94 99 GLU A N 1
ATOM 750 C CA . GLU A 1 99 ? 3.596 -1.602 9.018 1.00 96.94 99 GLU A CA 1
ATOM 751 C C . GLU A 1 99 ? 2.538 -1.480 10.122 1.00 96.94 99 GLU A C 1
ATOM 753 O O . GLU A 1 99 ? 1.658 -0.613 10.104 1.00 96.94 99 GLU A O 1
ATOM 758 N N . MET A 1 100 ? 2.651 -2.341 11.132 1.00 94.06 100 MET A N 1
ATOM 759 C CA . MET A 1 100 ? 1.735 -2.342 12.277 1.00 94.06 100 MET A CA 1
ATOM 760 C C . MET A 1 100 ? 1.971 -1.129 13.179 1.00 94.06 100 MET A C 1
ATOM 762 O O . MET A 1 100 ? 1.024 -0.551 13.708 1.00 94.06 100 MET A O 1
ATOM 766 N N . ASP A 1 101 ? 3.232 -0.721 13.322 1.00 93.94 101 ASP A N 1
ATOM 767 C CA . ASP A 1 101 ? 3.602 0.515 14.003 1.00 93.94 101 ASP A CA 1
ATOM 768 C C . ASP A 1 101 ? 3.375 1.703 13.066 1.00 93.94 101 ASP A C 1
ATOM 770 O O . ASP A 1 101 ? 4.053 1.858 12.046 1.00 93.94 101 ASP A O 1
ATOM 774 N N . VAL A 1 102 ? 2.436 2.573 13.445 1.00 93.00 102 VAL A N 1
ATOM 775 C CA . VAL A 1 102 ? 2.074 3.768 12.680 1.00 93.00 102 VAL A CA 1
ATOM 776 C C . VAL A 1 102 ? 3.292 4.631 12.352 1.00 93.00 102 VAL A C 1
ATOM 778 O O . VAL A 1 102 ? 3.329 5.219 11.276 1.00 93.00 102 VAL A O 1
ATOM 781 N N . ASN A 1 103 ? 4.313 4.675 13.217 1.00 94.31 103 ASN A N 1
ATOM 782 C CA . ASN A 1 103 ? 5.492 5.524 13.040 1.00 94.31 103 ASN A CA 1
ATOM 783 C C . ASN A 1 103 ? 6.447 5.019 11.953 1.00 94.31 103 ASN A C 1
ATOM 785 O O . ASN A 1 103 ? 7.169 5.827 11.370 1.00 94.31 103 ASN A O 1
ATOM 789 N N . LYS A 1 104 ? 6.412 3.718 11.646 1.00 96.69 104 LYS A N 1
ATOM 790 C CA . LYS A 1 104 ? 7.236 3.088 10.603 1.00 96.69 104 LYS A CA 1
ATOM 791 C C . LYS A 1 104 ? 6.631 3.195 9.205 1.00 96.69 104 LYS A C 1
ATOM 793 O O . LYS A 1 104 ? 7.332 2.965 8.221 1.00 96.69 104 LYS A O 1
ATOM 798 N N . ARG A 1 105 ? 5.352 3.571 9.113 1.00 97.19 105 ARG A N 1
ATOM 799 C CA . ARG A 1 105 ? 4.697 3.873 7.837 1.00 97.19 105 ARG A CA 1
ATOM 800 C C . ARG A 1 105 ? 5.268 5.149 7.211 1.00 97.19 105 ARG A C 1
ATOM 802 O O . ARG A 1 105 ? 5.786 6.003 7.941 1.00 97.19 105 ARG A O 1
ATOM 809 N N . PRO A 1 106 ? 5.120 5.324 5.884 1.00 98.00 106 PRO A N 1
ATOM 810 C CA . PRO A 1 106 ? 5.367 6.599 5.229 1.00 98.00 106 PRO A CA 1
ATOM 811 C C . PRO A 1 106 ? 4.723 7.779 5.972 1.00 98.00 106 PRO A C 1
ATOM 813 O O . PRO A 1 106 ? 3.623 7.637 6.519 1.00 98.00 106 PRO A O 1
ATOM 816 N N . PRO A 1 107 ? 5.395 8.942 6.012 1.00 95.56 107 PRO A N 1
ATOM 817 C CA . PRO A 1 107 ? 4.932 10.075 6.804 1.00 95.56 107 PRO A CA 1
ATOM 818 C C . PRO A 1 107 ? 3.593 10.631 6.316 1.00 95.56 107 PRO A C 1
ATOM 820 O O . PRO A 1 107 ? 2.766 11.026 7.140 1.00 95.56 107 PRO A O 1
ATOM 823 N N . ASP A 1 108 ? 3.383 10.612 5.000 1.00 96.19 108 ASP A N 1
ATOM 824 C CA . ASP A 1 108 ? 2.207 11.117 4.308 1.00 96.19 108 ASP A CA 1
ATOM 825 C C . ASP A 1 108 ? 2.055 10.456 2.921 1.00 96.19 108 ASP A C 1
ATOM 827 O O . ASP A 1 108 ? 2.891 9.663 2.474 1.00 96.19 108 ASP A O 1
ATOM 831 N N . VAL A 1 109 ? 0.956 10.778 2.235 1.00 96.19 109 VAL A N 1
ATOM 832 C CA . VAL A 1 109 ? 0.663 10.262 0.891 1.00 96.19 109 VAL A CA 1
ATOM 833 C C . VAL A 1 109 ? 1.558 10.878 -0.191 1.00 96.19 109 VAL A C 1
ATOM 835 O O . VAL A 1 109 ? 1.766 10.252 -1.230 1.00 96.19 109 VAL A O 1
ATOM 838 N N . ALA A 1 110 ? 2.121 12.071 0.036 1.00 97.12 110 ALA A N 1
ATOM 839 C CA . ALA A 1 110 ? 2.995 12.727 -0.933 1.00 97.12 110 ALA A CA 1
ATOM 840 C C . ALA A 1 110 ? 4.308 11.947 -1.092 1.00 97.12 110 ALA A C 1
ATOM 842 O O . ALA A 1 110 ? 4.771 11.750 -2.215 1.00 97.12 110 ALA A O 1
ATOM 843 N N . TYR A 1 111 ? 4.845 11.405 0.006 1.00 97.69 111 TYR A N 1
ATOM 844 C CA . TYR A 1 111 ? 5.968 10.471 -0.027 1.00 97.69 111 TYR A CA 1
ATOM 845 C C . TYR A 1 111 ? 5.650 9.219 -0.860 1.00 97.69 111 TYR A C 1
ATOM 847 O O . TYR A 1 111 ? 6.427 8.831 -1.733 1.00 97.69 111 TYR A O 1
ATOM 855 N N . VAL A 1 112 ? 4.481 8.601 -0.640 1.00 98.00 112 VAL A N 1
ATOM 856 C CA . VAL A 1 112 ? 4.048 7.409 -1.397 1.00 98.00 112 VAL A CA 1
ATOM 857 C C . VAL A 1 112 ? 3.935 7.728 -2.890 1.00 98.00 112 VAL A C 1
ATOM 859 O O . VAL A 1 112 ? 4.444 6.983 -3.728 1.00 98.00 112 VAL A O 1
ATOM 862 N N . GLN A 1 113 ? 3.314 8.858 -3.233 1.00 97.75 113 GLN A N 1
ATOM 863 C CA . GLN A 1 113 ? 3.193 9.326 -4.612 1.00 97.75 113 GLN A CA 1
ATOM 864 C C . GLN A 1 113 ? 4.566 9.556 -5.255 1.00 97.75 113 GLN A C 1
ATOM 866 O O . GLN A 1 113 ? 4.770 9.170 -6.406 1.00 97.75 113 GLN A O 1
ATOM 871 N N . GLN A 1 114 ? 5.509 10.164 -4.531 1.00 97.81 114 GLN A N 1
ATOM 872 C CA . GLN A 1 114 ? 6.863 10.409 -5.022 1.00 97.81 114 GLN A CA 1
ATOM 873 C C . GLN A 1 114 ? 7.586 9.100 -5.355 1.00 97.81 114 GLN A C 1
ATOM 875 O O . GLN A 1 114 ? 8.125 8.970 -6.456 1.00 97.81 114 GLN A O 1
ATOM 880 N N . GLU A 1 115 ? 7.558 8.120 -4.450 1.00 97.69 115 GLU A N 1
ATOM 881 C CA . GLU A 1 115 ? 8.189 6.817 -4.675 1.00 97.69 115 GLU A CA 1
ATOM 882 C C . GLU A 1 115 ? 7.567 6.092 -5.880 1.00 97.69 115 GLU A C 1
ATOM 884 O O . GLU A 1 115 ? 8.290 5.606 -6.755 1.00 97.69 115 GLU A O 1
ATOM 889 N N . LEU A 1 116 ? 6.232 6.074 -5.988 1.00 96.50 116 LEU A N 1
ATOM 890 C CA . LEU A 1 116 ? 5.535 5.488 -7.140 1.00 96.50 116 LEU A CA 1
ATOM 891 C C . LEU A 1 116 ? 5.869 6.216 -8.450 1.00 96.50 116 LEU A C 1
ATOM 893 O O . LEU A 1 116 ? 6.036 5.574 -9.489 1.00 96.50 116 LEU A O 1
ATOM 897 N N . HIS A 1 117 ? 6.025 7.542 -8.419 1.00 96.56 117 HIS A N 1
ATOM 898 C CA . HIS A 1 117 ? 6.410 8.326 -9.595 1.00 96.56 117 HIS A CA 1
ATOM 899 C C . HIS A 1 117 ? 7.824 7.991 -10.072 1.00 96.56 117 HIS A C 1
ATOM 901 O O . HIS A 1 117 ? 8.059 7.852 -11.272 1.00 96.56 117 HIS A O 1
ATOM 907 N N . VAL A 1 118 ? 8.768 7.813 -9.144 1.00 95.56 118 VAL A N 1
ATOM 908 C CA . VAL A 1 118 ? 10.133 7.368 -9.465 1.00 95.56 118 VAL A CA 1
ATOM 909 C C . VAL A 1 118 ? 10.105 5.995 -10.141 1.00 95.56 118 VAL A C 1
ATOM 911 O O . VAL A 1 118 ? 10.753 5.804 -11.171 1.00 95.56 118 VAL A O 1
ATOM 914 N N . MET A 1 119 ? 9.317 5.054 -9.613 1.00 94.94 119 MET A N 1
ATOM 915 C CA . MET A 1 119 ? 9.168 3.719 -10.204 1.00 94.94 119 MET A CA 1
ATOM 916 C C . MET A 1 119 ? 8.502 3.771 -11.585 1.00 94.94 119 MET A C 1
ATOM 918 O O . MET A 1 119 ? 8.944 3.085 -12.501 1.00 94.94 119 MET A O 1
ATOM 922 N N . SER A 1 120 ? 7.497 4.629 -11.770 1.00 93.62 120 SER A N 1
ATOM 923 C CA . SER A 1 120 ? 6.824 4.838 -13.059 1.00 93.62 120 SER A CA 1
ATOM 924 C C . SER A 1 120 ? 7.776 5.354 -14.150 1.00 93.62 120 SER A C 1
ATOM 926 O O . SER A 1 120 ? 7.733 4.896 -15.297 1.00 93.62 120 SER A O 1
ATOM 928 N N . ARG A 1 121 ? 8.705 6.254 -13.800 1.00 92.88 121 ARG A N 1
ATOM 929 C CA . ARG A 1 121 ? 9.757 6.706 -14.728 1.00 92.88 121 ARG A CA 1
ATOM 930 C C . ARG A 1 121 ? 10.704 5.571 -15.106 1.00 92.88 121 ARG A C 1
ATOM 932 O O . ARG A 1 121 ? 10.921 5.349 -16.292 1.00 92.88 121 ARG A O 1
ATOM 939 N N . LEU A 1 122 ? 11.187 4.814 -14.117 1.00 88.94 122 LEU A N 1
ATOM 940 C CA . LEU A 1 122 ? 12.042 3.650 -14.364 1.00 88.94 122 LEU A CA 1
ATOM 941 C C . LEU A 1 122 ? 11.345 2.631 -15.279 1.00 88.94 122 LEU A C 1
ATOM 943 O O . LEU A 1 122 ? 11.943 2.160 -16.242 1.00 88.94 122 LEU A O 1
ATOM 947 N N . TRP A 1 123 ? 10.066 2.338 -15.027 1.00 88.69 123 TRP A N 1
ATOM 948 C CA . TRP A 1 123 ? 9.264 1.482 -15.900 1.00 88.69 123 TRP A CA 1
ATOM 949 C C . TRP A 1 123 ? 9.179 2.027 -17.328 1.00 88.69 123 TRP A C 1
ATOM 951 O O . TRP A 1 123 ? 9.340 1.272 -18.283 1.00 88.69 123 TRP A O 1
ATOM 961 N N . SER A 1 124 ? 8.974 3.336 -17.489 1.00 88.25 124 SER A N 1
ATOM 962 C CA . SER A 1 124 ? 8.913 3.978 -18.806 1.00 88.25 124 SER A CA 1
ATOM 963 C C . SER A 1 124 ? 10.219 3.814 -19.592 1.00 88.25 124 SER A C 1
ATOM 965 O O . SER A 1 124 ? 10.182 3.577 -20.800 1.00 88.25 124 SER A O 1
ATOM 967 N N . ASP A 1 125 ? 11.369 3.902 -18.924 1.00 85.69 125 ASP A N 1
ATOM 968 C CA . ASP A 1 125 ? 12.685 3.741 -19.551 1.00 85.69 125 ASP A CA 1
ATOM 969 C C . ASP A 1 125 ? 12.984 2.275 -19.907 1.00 85.69 125 ASP A C 1
ATOM 971 O O . ASP A 1 125 ? 13.467 1.986 -21.009 1.00 85.69 125 ASP A O 1
ATOM 975 N N . ILE A 1 126 ? 12.603 1.334 -19.032 1.00 80.25 126 ILE A N 1
ATOM 976 C CA . ILE A 1 126 ? 12.634 -0.107 -19.328 1.00 80.25 126 ILE A CA 1
ATOM 977 C C . ILE A 1 126 ? 11.750 -0.394 -20.549 1.00 80.25 126 ILE A C 1
ATOM 979 O O . ILE A 1 126 ? 12.198 -1.016 -21.509 1.00 80.25 126 ILE A O 1
ATOM 983 N N . HIS A 1 127 ? 10.512 0.103 -20.566 1.00 78.94 127 HIS A N 1
ATOM 984 C CA . HIS A 1 127 ? 9.557 -0.194 -21.630 1.00 78.94 127 HIS A CA 1
ATOM 985 C C . HIS A 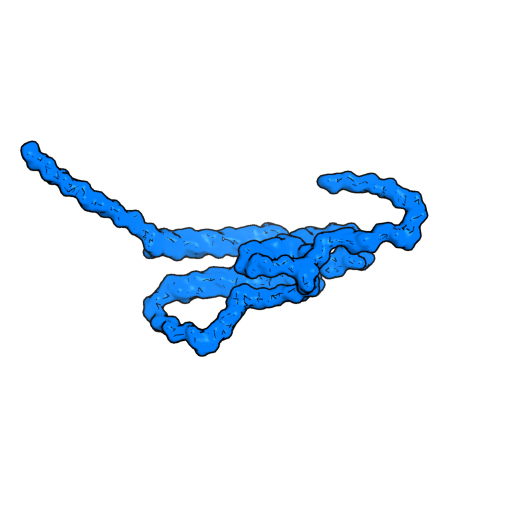1 127 ? 10.000 0.355 -22.993 1.00 78.94 127 HIS A C 1
ATOM 987 O O . HIS A 1 127 ? 9.929 -0.365 -23.987 1.00 78.94 127 HIS A O 1
ATOM 993 N N . LYS A 1 128 ? 10.550 1.579 -23.049 1.00 80.56 128 LYS A N 1
ATOM 994 C CA . LYS A 1 128 ? 11.155 2.145 -24.275 1.00 80.56 128 LYS A CA 1
ATOM 995 C C . LYS A 1 128 ? 12.324 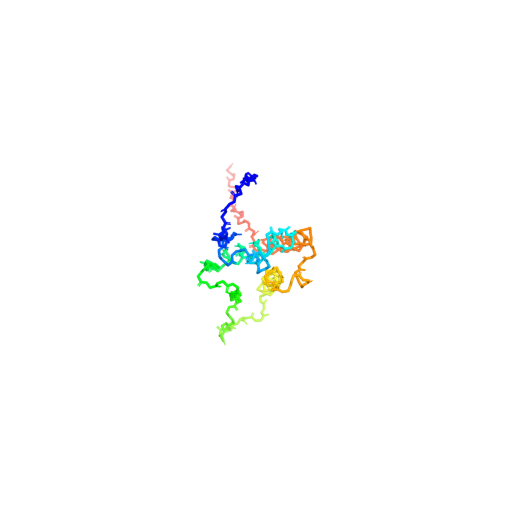1.313 -24.801 1.00 80.56 128 LYS A C 1
ATOM 997 O O . LYS A 1 128 ? 12.540 1.252 -26.009 1.00 80.56 128 LYS A O 1
ATOM 1002 N N . SER A 1 129 ? 13.085 0.690 -23.905 1.00 73.12 129 SER A N 1
ATOM 1003 C CA . SER A 1 129 ? 14.218 -0.161 -24.277 1.00 73.12 129 SER A CA 1
ATOM 1004 C C . SER A 1 129 ? 13.762 -1.505 -24.863 1.00 73.12 129 SER A C 1
ATOM 1006 O O . SER A 1 129 ? 14.468 -2.081 -25.687 1.00 73.12 129 SER A O 1
ATOM 1008 N N . TYR A 1 130 ? 12.572 -1.981 -24.474 1.00 68.25 130 TYR A N 1
ATOM 1009 C CA . TYR A 1 130 ? 11.994 -3.267 -24.887 1.00 68.25 130 TYR A CA 1
ATOM 1010 C C . TYR A 1 130 ? 11.084 -3.176 -26.108 1.00 68.25 130 TYR A C 1
ATOM 1012 O O . TYR A 1 130 ? 11.068 -4.078 -26.946 1.00 68.25 130 TYR A O 1
ATOM 1020 N N . TRP A 1 131 ? 10.317 -2.097 -26.222 1.00 59.97 131 TRP A N 1
ATOM 1021 C CA . TRP A 1 131 ? 9.357 -1.906 -27.296 1.00 59.97 131 TRP A CA 1
ATOM 1022 C C . TRP A 1 131 ? 9.943 -0.991 -28.378 1.00 59.97 131 TRP A C 1
ATOM 1024 O O . TRP A 1 131 ? 9.929 0.233 -28.264 1.00 59.97 131 TRP A O 1
ATOM 1034 N N . ARG A 1 132 ? 10.442 -1.592 -29.468 1.00 58.09 132 ARG A N 1
ATOM 1035 C CA . ARG A 1 132 ? 10.568 -0.918 -30.769 1.00 58.09 132 ARG A CA 1
ATOM 1036 C C . ARG A 1 132 ? 9.483 -1.472 -31.690 1.00 58.09 132 ARG A C 1
ATOM 1038 O O . ARG A 1 132 ? 9.501 -2.679 -31.945 1.00 58.09 132 ARG A O 1
ATOM 1045 N N . PRO A 1 133 ? 8.554 -0.653 -32.215 1.00 51.00 133 PRO A N 1
ATOM 1046 C CA . PRO A 1 133 ? 7.646 -1.138 -33.238 1.00 51.00 133 PRO A CA 1
ATOM 1047 C C . PRO A 1 133 ? 8.503 -1.579 -34.425 1.00 51.00 133 PRO A C 1
ATOM 1049 O O . PRO A 1 133 ? 9.344 -0.816 -34.907 1.00 51.00 133 PRO A O 1
ATOM 1052 N N . ARG A 1 134 ? 8.330 -2.825 -34.885 1.00 52.12 134 ARG A N 1
ATOM 1053 C CA . ARG A 1 134 ? 8.850 -3.237 -36.190 1.00 52.12 134 ARG A CA 1
ATOM 1054 C C . ARG A 1 134 ? 8.110 -2.390 -37.220 1.00 52.12 134 ARG A C 1
ATOM 1056 O O . ARG A 1 134 ? 7.012 -2.747 -37.632 1.00 52.12 134 ARG A O 1
ATOM 1063 N N . LEU A 1 135 ? 8.676 -1.242 -37.586 1.00 55.06 135 LEU A N 1
ATOM 1064 C CA . LEU A 1 135 ? 8.266 -0.528 -38.784 1.00 55.06 135 LEU A CA 1
ATOM 1065 C C . LEU A 1 135 ? 8.518 -1.492 -39.941 1.00 55.06 135 LEU A C 1
ATOM 1067 O O . LEU A 1 135 ? 9.661 -1.763 -40.307 1.00 55.06 135 LEU A O 1
ATOM 1071 N N . GLY A 1 136 ? 7.434 -2.099 -40.421 1.00 47.03 136 GLY A N 1
ATOM 1072 C CA . GLY A 1 136 ? 7.446 -2.928 -41.608 1.00 47.03 136 GLY A CA 1
ATOM 1073 C C . GLY A 1 136 ? 7.993 -2.103 -42.762 1.00 47.03 136 GLY A C 1
ATOM 1074 O O . GLY A 1 136 ? 7.494 -1.018 -43.054 1.00 47.03 136 GLY A O 1
ATOM 1075 N N . TYR A 1 137 ? 9.043 -2.621 -43.387 1.00 48.03 137 TYR A N 1
ATOM 1076 C CA . TYR A 1 137 ? 9.503 -2.183 -44.693 1.00 48.03 137 TYR A CA 1
ATOM 1077 C C . TYR A 1 137 ? 8.319 -2.234 -45.668 1.00 48.03 137 TYR A C 1
ATOM 1079 O O . TYR A 1 137 ? 7.913 -3.316 -46.085 1.00 48.03 137 TYR A O 1
ATOM 1087 N N . ILE A 1 138 ? 7.765 -1.078 -46.038 1.00 49.31 138 ILE A N 1
ATOM 1088 C CA . ILE A 1 138 ? 6.963 -0.962 -47.256 1.00 49.31 138 ILE A CA 1
ATOM 1089 C C . ILE A 1 138 ? 7.940 -0.591 -48.364 1.00 49.31 138 ILE A C 1
ATOM 1091 O O . ILE A 1 138 ? 8.468 0.518 -48.428 1.00 49.31 138 ILE A O 1
ATOM 1095 N N . GLN A 1 139 ? 8.212 -1.581 -49.203 1.00 47.12 139 GLN A N 1
ATOM 1096 C CA . GLN A 1 139 ? 9.011 -1.488 -50.410 1.00 47.12 139 GLN A CA 1
ATOM 1097 C C . GLN A 1 139 ? 8.322 -0.505 -51.366 1.00 47.12 139 GLN A C 1
ATOM 1099 O O . GLN A 1 139 ? 7.260 -0.801 -51.911 1.00 47.12 139 GLN A O 1
ATOM 1104 N N . GLN A 1 140 ? 8.898 0.684 -51.564 1.00 45.66 140 GLN A N 1
ATOM 1105 C CA . GLN A 1 140 ? 8.532 1.526 -52.701 1.00 45.66 140 GLN A CA 1
ATOM 1106 C C . GLN A 1 140 ? 9.089 0.873 -53.968 1.00 45.66 140 GLN A C 1
ATOM 1108 O O . GLN A 1 140 ? 10.189 1.185 -54.414 1.00 45.66 140 GLN A O 1
ATOM 1113 N N . VAL A 1 141 ? 8.322 -0.051 -54.544 1.00 49.56 141 VAL A N 1
ATOM 1114 C CA . VAL A 1 141 ? 8.456 -0.399 -55.958 1.00 49.56 141 VAL A CA 1
ATOM 1115 C C . VAL A 1 141 ? 7.718 0.698 -56.723 1.00 49.56 141 VAL A C 1
ATOM 1117 O O . VAL A 1 141 ? 6.492 0.695 -56.809 1.00 49.56 141 VAL A O 1
ATOM 1120 N N . ARG A 1 142 ? 8.463 1.705 -57.185 1.00 48.69 142 ARG A N 1
ATOM 1121 C CA . ARG A 1 142 ? 7.986 2.635 -58.212 1.00 48.69 142 ARG A CA 1
ATOM 1122 C C . ARG A 1 142 ? 8.329 2.027 -59.570 1.00 48.69 142 ARG A C 1
ATOM 1124 O O . ARG A 1 142 ? 9.511 1.848 -59.857 1.00 48.69 142 ARG A O 1
ATOM 1131 N N . ASN A 1 143 ? 7.289 1.691 -60.331 1.00 50.47 143 ASN A N 1
ATOM 1132 C CA . ASN A 1 143 ? 7.352 1.575 -61.789 1.00 50.47 143 ASN A CA 1
ATOM 1133 C C . ASN A 1 143 ? 7.467 2.968 -62.410 1.00 50.47 143 ASN A C 1
ATOM 1135 O O . ASN A 1 143 ? 6.889 3.910 -61.814 1.00 50.47 143 ASN A O 1
#

pLDDT: mean 77.45, std 20.61, range [30.97, 98.25]

Foldseek 3Di:
DDDDDDPDDPDDDPQPDQAQLFAPVSSPDVDDDQLRVLQNVLQVVLCVLPVDHSNVPRLDRDQSDDPDPDDPDDPPPPLVVLVVVLSVLVRVLSVQSSDNPSVSHDPHVVVVVVSVVVSVVSVVVSVVVVDDPPPDDPDPPDD

Sequence (143 aa):
IARYFKPGQAKDTVALGSPGYAAPEQYGKAQTTPRADIYSLGAVLHQLLTTRDPSEAPFRFLPLRTKSPQSHSDPGSLSMSMVDVLVSKLERLIASMLEMDVNKRPPDVAYVQQELHVMSRLWSDIHKSYWRPRLGYIQQVRN

Radius of gyration: 22.39 Å; chains: 1; bounding box: 52×35×86 Å